Protein AF-A0A962SNE1-F1 (afdb_monomer)

Radius of gyration: 12.07 Å; Cα contacts (8 Å, |Δi|>4): 60; chains: 1; bounding box: 38×24×26 Å

Solvent-accessible surface area (backbone atoms only — not comparable to full-atom values): 3587 Å² total; per-residue (Å²): 135,87,62,87,66,49,70,67,46,54,52,42,51,55,48,36,48,63,74,31,69,87,40,56,35,85,98,72,68,46,62,33,47,59,52,33,54,50,48,20,50,51,33,48,75,72,68,44,51,58,68,55,26,39,45,34,39,47,67,89,54,136

Sequence (62 aa):
MRGLLTERFIEALGFATRLHDTQLRKGSGVPYFAHPLAVASLVLEAGGTEDEAIAALLHDGP

Structure (mmCIF, N/CA/C/O backbone):
data_AF-A0A962SNE1-F1
#
_entry.id   AF-A0A962SNE1-F1
#
loop_
_atom_site.group_PDB
_atom_site.id
_atom_site.type_symbol
_atom_site.label_atom_id
_atom_site.label_alt_id
_atom_site.label_comp_id
_atom_site.label_asym_id
_atom_site.label_entity_id
_atom_site.label_seq_id
_atom_site.pdbx_PDB_ins_code
_atom_site.Cartn_x
_atom_site.Cartn_y
_atom_site.Cartn_z
_atom_site.occupancy
_atom_site.B_iso_or_equiv
_atom_site.auth_seq_id
_atom_site.auth_comp_id
_atom_site.auth_asym_id
_atom_site.auth_atom_id
_atom_site.pdbx_PDB_model_num
ATOM 1 N N . MET A 1 1 ? 21.956 -3.050 -9.551 1.00 51.59 1 MET A N 1
ATOM 2 C CA . MET A 1 1 ? 20.672 -3.733 -9.825 1.00 51.59 1 MET A CA 1
ATOM 3 C C . MET A 1 1 ? 19.549 -2.785 -9.441 1.00 51.59 1 MET A C 1
ATOM 5 O O . MET A 1 1 ? 19.621 -2.237 -8.350 1.00 51.59 1 MET A O 1
ATOM 9 N N . ARG A 1 2 ? 18.572 -2.534 -10.321 1.00 71.25 2 ARG A N 1
ATOM 10 C CA . ARG A 1 2 ? 17.334 -1.831 -9.936 1.00 71.25 2 ARG A CA 1
ATOM 11 C C . ARG A 1 2 ? 16.445 -2.825 -9.184 1.00 71.25 2 ARG A C 1
ATOM 13 O O . ARG A 1 2 ? 16.313 -3.955 -9.644 1.00 71.25 2 ARG A O 1
ATOM 20 N N . GLY A 1 3 ? 15.907 -2.432 -8.031 1.00 80.69 3 GLY A N 1
ATOM 21 C CA . GLY A 1 3 ? 14.892 -3.219 -7.326 1.00 80.69 3 GLY A CA 1
ATOM 22 C C . GLY A 1 3 ? 13.588 -3.270 -8.125 1.00 80.69 3 GLY A C 1
ATOM 23 O O . GLY A 1 3 ? 13.328 -2.366 -8.916 1.00 80.69 3 GLY A O 1
ATOM 24 N N . LEU A 1 4 ? 12.794 -4.328 -7.931 1.00 89.56 4 LEU A N 1
ATOM 25 C CA . LEU A 1 4 ? 11.454 -4.455 -8.529 1.00 89.56 4 LEU A CA 1
ATOM 26 C C . LEU A 1 4 ? 10.479 -3.406 -7.973 1.00 89.56 4 LEU A C 1
ATOM 28 O O . LEU A 1 4 ? 9.612 -2.933 -8.695 1.00 89.56 4 LEU A O 1
ATOM 32 N N . LEU A 1 5 ? 10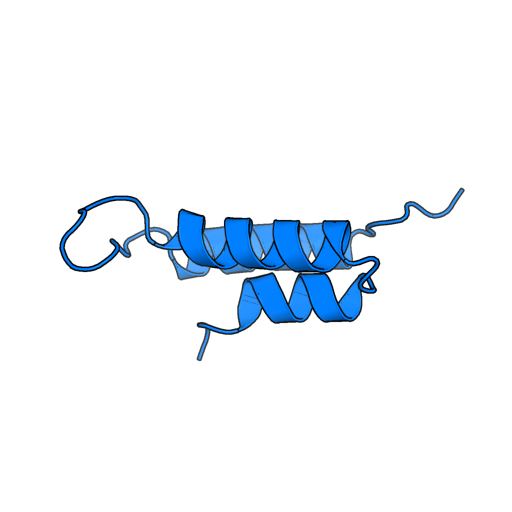.668 -3.030 -6.707 1.00 96.25 5 LEU A N 1
ATOM 33 C CA . LEU A 1 5 ? 10.031 -1.890 -6.058 1.00 96.25 5 LEU A CA 1
ATOM 34 C C . LEU A 1 5 ? 11.132 -0.884 -5.729 1.00 96.25 5 LEU A C 1
ATOM 36 O O . LEU A 1 5 ? 12.152 -1.242 -5.130 1.00 96.25 5 LEU A O 1
ATOM 40 N N . THR A 1 6 ? 10.962 0.344 -6.193 1.00 97.19 6 THR A N 1
ATOM 41 C CA . THR A 1 6 ? 11.929 1.431 -6.059 1.00 97.19 6 THR A CA 1
ATOM 42 C C . THR A 1 6 ? 11.578 2.326 -4.871 1.00 97.19 6 THR A C 1
ATOM 44 O O . THR A 1 6 ? 10.605 2.090 -4.154 1.00 97.19 6 THR A O 1
ATOM 47 N N . GLU A 1 7 ? 12.356 3.392 -4.672 1.00 97.38 7 GLU A N 1
ATOM 48 C CA . GLU A 1 7 ? 12.082 4.398 -3.640 1.00 97.38 7 GLU A CA 1
ATOM 49 C C . GLU A 1 7 ? 10.678 5.006 -3.775 1.00 97.38 7 GLU A C 1
ATOM 51 O O . GLU A 1 7 ? 10.035 5.294 -2.773 1.00 97.38 7 GLU A O 1
ATOM 56 N N . ARG A 1 8 ? 10.137 5.093 -4.999 1.00 97.88 8 ARG A N 1
ATOM 57 C CA . ARG A 1 8 ? 8.774 5.590 -5.243 1.00 97.88 8 ARG A CA 1
ATOM 58 C C . ARG A 1 8 ? 7.722 4.770 -4.501 1.00 97.88 8 ARG A C 1
ATOM 60 O O . ARG A 1 8 ? 6.783 5.329 -3.939 1.00 97.88 8 ARG A O 1
ATOM 67 N N . PHE A 1 9 ? 7.877 3.446 -4.487 1.00 98.25 9 PHE A N 1
ATOM 68 C CA . PHE A 1 9 ? 6.973 2.568 -3.754 1.00 98.25 9 PH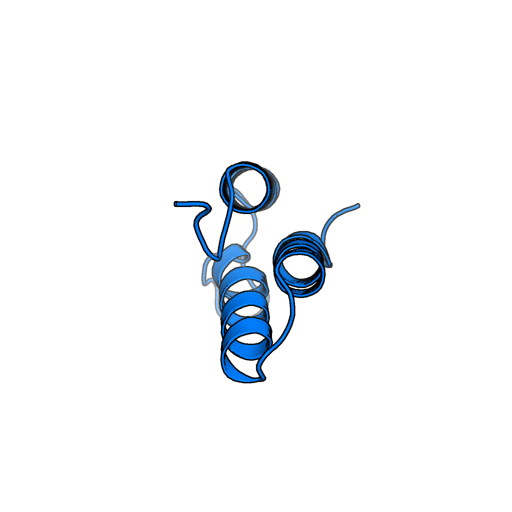E A CA 1
ATOM 69 C C . PHE A 1 9 ? 7.100 2.772 -2.238 1.00 98.25 9 PHE A C 1
ATOM 71 O O . PHE A 1 9 ? 6.092 2.816 -1.537 1.00 98.25 9 PHE A O 1
ATOM 78 N N . ILE A 1 10 ? 8.324 2.944 -1.730 1.00 98.19 10 ILE A N 1
ATOM 79 C CA . ILE A 1 10 ? 8.590 3.191 -0.303 1.00 98.19 10 ILE A CA 1
ATOM 80 C C . ILE A 1 10 ? 7.979 4.530 0.135 1.00 98.19 10 ILE A C 1
ATOM 82 O O . ILE A 1 10 ? 7.314 4.604 1.172 1.00 98.19 10 ILE A O 1
ATOM 86 N N . GLU A 1 11 ? 8.145 5.575 -0.673 1.00 98.44 11 GLU A N 1
ATOM 87 C CA . GLU A 1 11 ? 7.545 6.891 -0.452 1.00 98.44 11 GLU A CA 1
ATOM 88 C C . GLU A 1 11 ? 6.014 6.814 -0.429 1.00 98.44 11 GLU A C 1
ATOM 90 O O . GLU A 1 11 ? 5.393 7.335 0.503 1.00 98.44 11 GLU A O 1
ATOM 95 N N . ALA A 1 12 ? 5.407 6.116 -1.397 1.00 98.44 12 ALA A N 1
ATOM 96 C CA . ALA A 1 12 ? 3.962 5.905 -1.458 1.00 98.44 12 ALA A CA 1
ATOM 97 C C . ALA A 1 12 ? 3.443 5.128 -0.240 1.00 98.44 12 ALA A C 1
ATOM 99 O O . ALA A 1 12 ? 2.450 5.527 0.368 1.00 98.44 12 ALA A O 1
ATOM 100 N N . LEU A 1 13 ? 4.144 4.068 0.170 1.00 98.31 13 LEU A N 1
ATOM 101 C CA . LEU A 1 13 ? 3.814 3.278 1.357 1.00 98.31 13 LEU A CA 1
ATOM 102 C C . LEU A 1 13 ? 3.845 4.140 2.623 1.00 98.31 13 LEU A C 1
ATOM 104 O O . LEU A 1 13 ? 2.900 4.130 3.416 1.00 98.31 13 LEU A O 1
ATOM 108 N N . GLY A 1 14 ? 4.915 4.916 2.808 1.00 98.38 14 GLY A N 1
ATOM 109 C CA . GLY A 1 14 ? 5.058 5.817 3.946 1.00 98.38 14 GLY A CA 1
ATOM 110 C C . GLY A 1 14 ? 4.011 6.932 3.947 1.00 98.38 14 GLY A C 1
ATOM 111 O O . GLY A 1 14 ? 3.487 7.281 5.005 1.00 98.38 14 GLY A O 1
ATOM 112 N N . PHE A 1 15 ? 3.680 7.480 2.777 1.00 98.4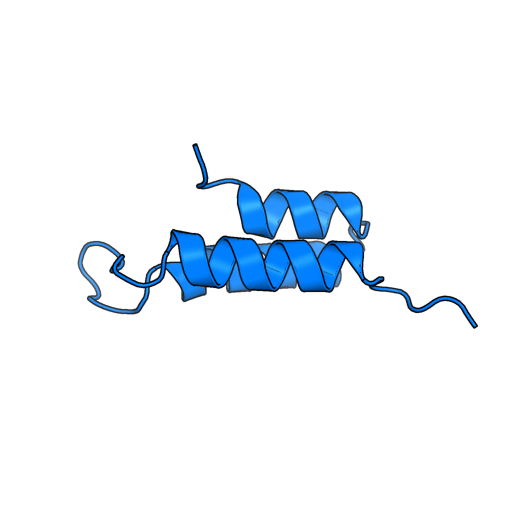4 15 PHE A N 1
ATOM 113 C CA . PHE A 1 15 ? 2.625 8.477 2.628 1.00 98.44 15 PHE A CA 1
ATOM 114 C C . PHE A 1 15 ? 1.249 7.901 2.978 1.00 98.44 15 PHE A C 1
ATOM 116 O O . PHE A 1 15 ? 0.585 8.455 3.850 1.00 98.44 15 PHE A O 1
ATOM 123 N N . ALA A 1 16 ? 0.860 6.767 2.387 1.00 98.31 16 ALA A N 1
ATOM 124 C CA . ALA A 1 16 ? -0.411 6.096 2.665 1.00 98.31 16 ALA A CA 1
ATOM 125 C C . ALA A 1 16 ? -0.550 5.717 4.150 1.00 98.31 16 ALA A C 1
ATOM 127 O O . ALA A 1 16 ? -1.604 5.917 4.751 1.00 98.31 16 ALA A O 1
ATOM 128 N N . THR A 1 17 ? 0.535 5.241 4.774 1.00 98.12 17 THR A N 1
ATOM 129 C CA . THR A 1 17 ? 0.557 4.924 6.212 1.00 98.12 17 THR A CA 1
ATOM 130 C C . THR A 1 17 ? 0.235 6.157 7.058 1.00 98.12 17 THR A C 1
ATOM 132 O O . THR A 1 17 ? -0.590 6.080 7.964 1.00 98.12 17 THR A O 1
ATOM 135 N N . ARG A 1 18 ? 0.865 7.304 6.759 1.00 98.19 18 ARG A N 1
ATOM 136 C CA . ARG A 1 18 ? 0.616 8.571 7.470 1.00 98.19 18 ARG A CA 1
ATOM 137 C C . ARG A 1 18 ? -0.778 9.126 7.190 1.00 98.19 18 ARG A C 1
ATOM 139 O O . ARG A 1 18 ? -1.407 9.652 8.096 1.00 98.19 18 ARG A O 1
ATOM 146 N N . LEU A 1 19 ? -1.263 9.002 5.956 1.00 97.75 19 LEU A N 1
ATOM 147 C CA . LEU A 1 19 ? -2.576 9.500 5.548 1.00 97.75 19 LEU A CA 1
ATOM 148 C C . LEU A 1 19 ? -3.725 8.824 6.314 1.00 97.75 19 LEU A C 1
ATOM 150 O O . LEU A 1 19 ? -4.727 9.467 6.622 1.00 97.75 19 LEU A O 1
ATOM 154 N N . HIS A 1 20 ? -3.574 7.538 6.632 1.00 97.31 20 HIS A N 1
ATOM 155 C CA . HIS A 1 20 ? -4.600 6.734 7.296 1.00 97.31 20 HIS A CA 1
ATOM 156 C C . HIS A 1 20 ? -4.286 6.430 8.776 1.00 97.31 20 HIS A C 1
ATOM 158 O O . HIS A 1 20 ? -4.903 5.528 9.345 1.00 97.31 20 HIS A O 1
ATOM 164 N N . ASP A 1 21 ? -3.359 7.158 9.412 1.00 97.00 21 ASP A N 1
ATOM 165 C CA . ASP A 1 21 ? -2.820 6.850 10.754 1.00 97.00 21 ASP A CA 1
ATOM 166 C C . ASP A 1 21 ? -3.872 6.809 11.881 1.00 97.00 21 ASP A C 1
ATOM 168 O O . ASP A 1 21 ? -3.745 6.070 12.857 1.00 97.00 21 ASP A O 1
ATOM 172 N N . THR A 1 22 ? -4.937 7.581 11.714 1.00 97.00 22 THR A N 1
ATOM 173 C CA . THR A 1 22 ? -6.024 7.807 12.669 1.00 97.00 22 THR A CA 1
ATOM 174 C C . THR A 1 22 ? -7.337 7.197 12.186 1.00 97.00 22 THR A C 1
ATOM 176 O O . THR A 1 22 ? -8.368 7.306 12.854 1.00 97.00 22 THR A O 1
ATOM 179 N N . GLN A 1 23 ? -7.324 6.534 11.026 1.00 97.62 23 GLN A N 1
ATOM 180 C CA . GLN A 1 23 ? -8.511 5.953 10.418 1.00 97.62 23 GLN A CA 1
ATOM 181 C C . GLN A 1 23 ? -8.693 4.490 10.819 1.00 97.62 23 GLN A C 1
ATOM 183 O O . GLN A 1 23 ? -7.771 3.675 10.765 1.00 97.62 23 GLN A O 1
ATOM 188 N N . LEU A 1 24 ? -9.934 4.133 11.145 1.00 97.56 24 LEU A N 1
ATOM 189 C CA . LEU A 1 24 ? -10.350 2.759 11.409 1.00 97.56 24 LEU A CA 1
ATOM 190 C C . LEU A 1 24 ? -11.354 2.295 10.358 1.00 97.56 24 LEU A C 1
ATOM 192 O O . LEU A 1 24 ? -12.198 3.060 9.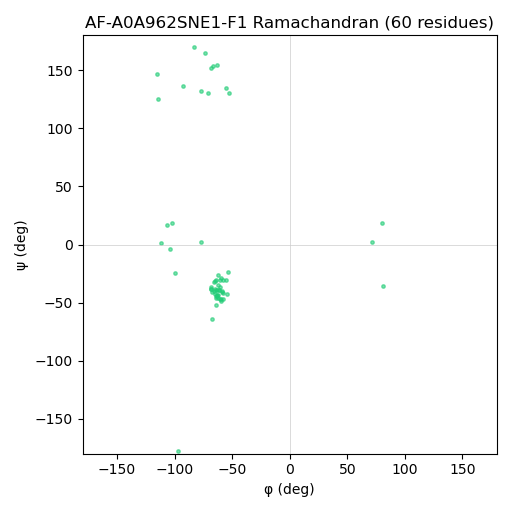882 1.00 97.56 24 LEU A O 1
ATOM 196 N N . ARG A 1 25 ? -11.312 1.004 10.028 1.00 95.25 25 ARG A N 1
ATOM 197 C CA . ARG A 1 25 ? -12.296 0.383 9.143 1.00 95.25 25 ARG A CA 1
ATO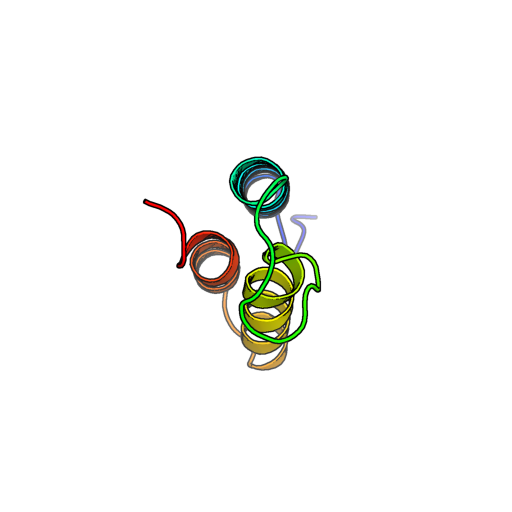M 198 C C . ARG A 1 25 ? -13.648 0.275 9.846 1.00 95.25 25 ARG A C 1
ATOM 200 O O . ARG A 1 25 ? -13.750 -0.250 10.960 1.00 95.25 25 ARG A O 1
ATOM 207 N N . LYS A 1 26 ? -14.700 0.735 9.162 1.00 92.38 26 LYS A N 1
ATOM 208 C CA . LYS A 1 26 ? -16.086 0.684 9.649 1.00 92.38 26 LYS A CA 1
ATOM 209 C C . LYS A 1 26 ? -16.478 -0.754 10.014 1.00 92.38 26 LYS A C 1
ATOM 211 O O . LYS A 1 26 ? -16.199 -1.684 9.265 1.00 92.38 26 LYS A O 1
ATOM 216 N N . GLY A 1 27 ? -17.123 -0.931 11.166 1.00 93.31 27 GLY A N 1
ATOM 217 C CA . GLY A 1 27 ? -17.644 -2.220 11.640 1.00 93.31 27 GLY A CA 1
ATOM 218 C C . GLY A 1 27 ? -16.621 -3.145 12.309 1.00 93.31 27 GLY A C 1
ATOM 219 O O . GLY A 1 27 ? -16.974 -3.807 13.276 1.00 93.31 27 GLY A O 1
ATOM 220 N N . SER A 1 28 ? -15.364 -3.173 11.854 1.00 93.50 28 SER A N 1
ATOM 221 C CA . SER A 1 28 ? -14.329 -4.063 12.414 1.00 93.50 28 SER A CA 1
ATOM 222 C C . SER A 1 28 ? -13.377 -3.399 13.412 1.00 93.50 28 SER A C 1
ATOM 224 O O . SER A 1 28 ? -12.758 -4.100 14.204 1.00 93.50 28 SER A O 1
ATOM 226 N N . GLY A 1 29 ? -13.189 -2.075 13.345 1.00 93.44 29 GLY A N 1
ATOM 227 C CA . GLY A 1 29 ? -12.265 -1.350 14.232 1.00 93.44 29 GLY A CA 1
ATOM 228 C C . GLY A 1 29 ? -10.770 -1.588 13.970 1.00 93.44 29 GLY A C 1
ATOM 229 O O . GLY A 1 29 ? -9.941 -1.028 14.675 1.00 93.44 29 GLY A O 1
ATOM 230 N N . VAL A 1 30 ? -10.405 -2.385 12.960 1.00 96.81 30 VAL A N 1
ATOM 231 C CA . VAL A 1 30 ? -9.006 -2.548 12.528 1.00 96.81 30 VAL A CA 1
ATOM 232 C C . VAL A 1 30 ? -8.473 -1.260 11.881 1.00 96.81 30 VAL A C 1
ATOM 234 O O . VAL A 1 30 ? -9.271 -0.529 11.280 1.00 96.81 30 VAL A O 1
ATOM 237 N N . PRO A 1 31 ? -7.155 -0.985 11.939 1.00 97.44 31 PRO A N 1
ATOM 238 C CA . PRO A 1 31 ? -6.552 0.149 11.239 1.00 97.44 31 PRO A CA 1
ATOM 239 C C . PRO A 1 31 ? -6.913 0.150 9.752 1.00 97.44 31 PRO A C 1
ATOM 241 O O . PRO A 1 31 ? -6.774 -0.876 9.082 1.00 97.44 31 PRO A O 1
ATOM 244 N N . TYR A 1 32 ? -7.372 1.290 9.227 1.00 97.56 32 TYR A N 1
ATOM 245 C CA . TYR A 1 32 ? -7.839 1.381 7.840 1.00 97.56 32 TYR A CA 1
ATOM 246 C C . TYR A 1 32 ? -6.735 1.029 6.846 1.00 97.56 32 TYR A C 1
ATOM 248 O O . TYR A 1 32 ? -7.007 0.332 5.877 1.00 97.56 32 TYR A O 1
ATOM 256 N N . PHE A 1 33 ? -5.488 1.417 7.135 1.00 97.88 33 PHE A N 1
ATOM 257 C CA . PHE A 1 33 ? -4.315 1.147 6.297 1.00 97.88 33 PHE A CA 1
ATOM 258 C C . PHE A 1 33 ? -4.119 -0.340 5.935 1.00 97.88 33 PHE A C 1
ATOM 260 O O . PHE A 1 33 ? -3.548 -0.648 4.890 1.00 97.88 33 PHE A O 1
ATOM 267 N N . ALA A 1 34 ? -4.655 -1.272 6.733 1.00 97.56 34 ALA A N 1
ATOM 268 C CA . ALA A 1 34 ? -4.656 -2.692 6.384 1.00 97.56 34 ALA A CA 1
ATOM 269 C C . ALA A 1 34 ? -5.363 -2.980 5.041 1.00 97.56 34 ALA A C 1
ATOM 271 O O . ALA A 1 34 ? -4.985 -3.919 4.347 1.00 97.56 34 ALA A O 1
ATOM 272 N N . HIS A 1 35 ? -6.366 -2.178 4.663 1.00 97.44 35 HIS A N 1
ATOM 273 C CA . HIS A 1 35 ? -7.080 -2.288 3.387 1.00 97.44 35 HIS A CA 1
ATOM 274 C C . HIS A 1 35 ? -6.197 -1.944 2.172 1.00 97.44 35 HIS A C 1
ATOM 276 O O . HIS A 1 35 ? -5.924 -2.862 1.400 1.00 97.44 35 HIS A O 1
ATOM 282 N N . PRO A 1 36 ? -5.688 -0.706 1.986 1.00 98.12 36 PRO A N 1
ATOM 283 C CA . PRO A 1 36 ? -4.843 -0.384 0.83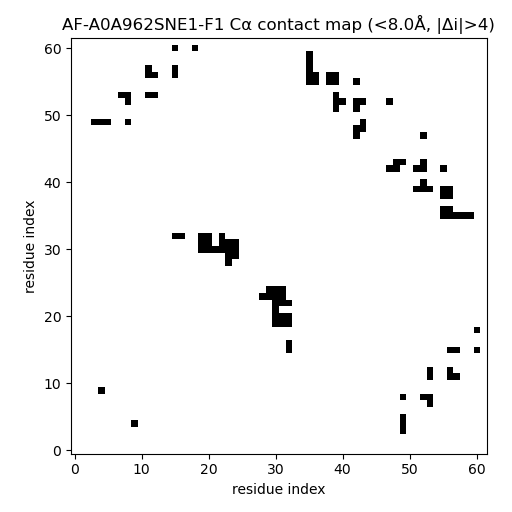4 1.00 98.12 36 PRO A CA 1
ATOM 284 C C . PRO A 1 36 ? -3.556 -1.222 0.789 1.00 98.12 36 PRO A C 1
ATOM 286 O O . PRO A 1 36 ? -3.104 -1.577 -0.299 1.00 98.12 36 PRO A O 1
ATOM 289 N N . LEU A 1 37 ? -3.007 -1.631 1.944 1.00 98.38 37 LEU A N 1
ATOM 290 C CA . LEU A 1 37 ? -1.876 -2.564 1.991 1.00 98.38 37 LEU A CA 1
ATOM 291 C C . LEU A 1 37 ? -2.232 -3.941 1.401 1.00 98.38 37 LEU A C 1
ATOM 293 O O . LEU A 1 37 ? -1.460 -4.496 0.620 1.00 98.38 37 LEU A O 1
ATOM 297 N N . ALA A 1 38 ? -3.408 -4.482 1.733 1.00 98.44 38 ALA A N 1
ATOM 298 C CA . ALA A 1 38 ? -3.887 -5.741 1.166 1.00 98.44 38 ALA A CA 1
ATOM 299 C C . ALA A 1 38 ? -4.170 -5.626 -0.342 1.00 98.44 38 ALA A C 1
ATOM 301 O O . ALA A 1 38 ? -3.818 -6.529 -1.098 1.00 98.44 38 ALA A O 1
ATOM 302 N N . VAL A 1 39 ? -4.752 -4.512 -0.799 1.00 98.69 39 VAL A N 1
ATOM 303 C CA . VAL A 1 39 ? -5.000 -4.274 -2.233 1.00 98.69 39 VAL A CA 1
ATOM 304 C C . VAL A 1 39 ? -3.681 -4.211 -3.012 1.00 98.69 39 VAL A C 1
ATOM 306 O O . VAL A 1 39 ? -3.560 -4.864 -4.047 1.00 98.69 39 VAL A O 1
ATOM 309 N N . ALA A 1 40 ? -2.666 -3.507 -2.500 1.00 98.69 40 ALA A N 1
ATOM 310 C CA . ALA A 1 40 ? -1.344 -3.457 -3.127 1.00 98.69 40 ALA A CA 1
ATOM 311 C C . ALA A 1 40 ? -0.682 -4.843 -3.212 1.00 98.69 40 ALA A C 1
ATOM 313 O O . ALA A 1 40 ? -0.091 -5.175 -4.240 1.00 98.69 40 ALA A O 1
ATOM 314 N N . SER A 1 41 ? -0.833 -5.678 -2.175 1.00 98.69 41 SER A N 1
ATOM 315 C CA . SER A 1 41 ? -0.370 -7.073 -2.206 1.00 98.69 41 SER A CA 1
ATOM 316 C C . SER A 1 41 ? -1.015 -7.861 -3.348 1.00 98.69 41 SER A C 1
ATOM 318 O O . SER A 1 41 ? -0.309 -8.529 -4.097 1.00 98.69 41 SER A O 1
ATOM 320 N N . LEU A 1 42 ? -2.338 -7.750 -3.518 1.00 98.81 42 LEU A N 1
ATOM 321 C CA . LEU A 1 42 ? -3.066 -8.451 -4.582 1.00 98.81 42 LEU A CA 1
ATOM 322 C C . LEU A 1 42 ? -2.622 -8.011 -5.981 1.00 98.81 42 LEU A C 1
ATOM 324 O O . LEU A 1 42 ? -2.497 -8.846 -6.872 1.00 98.81 42 LEU A O 1
ATOM 328 N N . VAL A 1 43 ? -2.361 -6.715 -6.180 1.00 98.69 43 VAL A N 1
ATOM 329 C CA . VAL A 1 43 ? -1.856 -6.199 -7.462 1.00 98.69 43 VAL A CA 1
ATOM 330 C C . VAL A 1 43 ? -0.495 -6.805 -7.798 1.00 98.69 43 VAL A C 1
ATOM 332 O O . VAL A 1 43 ? -0.297 -7.277 -8.915 1.00 98.69 43 VAL A O 1
ATOM 335 N N . LEU A 1 44 ? 0.425 -6.848 -6.832 1.00 98.50 44 LEU A N 1
ATOM 336 C CA . LEU A 1 44 ? 1.751 -7.435 -7.035 1.00 98.50 44 LEU A CA 1
ATOM 337 C C . LEU A 1 44 ? 1.675 -8.943 -7.312 1.00 98.50 44 LEU A C 1
ATOM 339 O O . LEU A 1 44 ? 2.347 -9.434 -8.218 1.00 98.50 44 LEU A 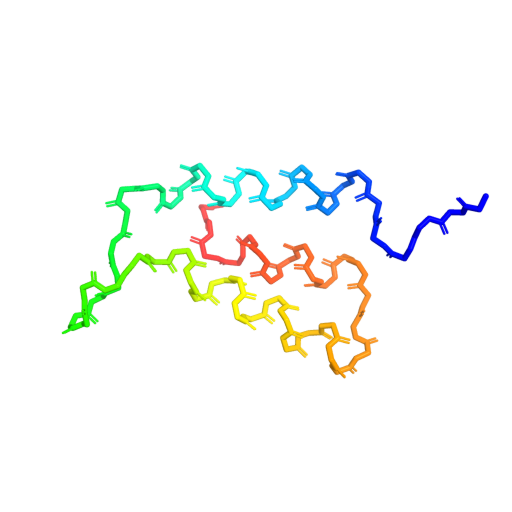O 1
ATOM 343 N N . GLU A 1 45 ? 0.830 -9.677 -6.583 1.00 98.50 45 GLU A N 1
ATOM 344 C CA . GLU A 1 45 ? 0.610 -11.113 -6.811 1.00 98.50 45 GLU A CA 1
ATOM 345 C C . GLU A 1 45 ? -0.018 -11.408 -8.179 1.00 98.50 45 GLU A C 1
ATOM 347 O O . GLU A 1 45 ? 0.280 -12.434 -8.790 1.00 98.50 45 GLU A O 1
ATOM 352 N N . ALA A 1 46 ? -0.834 -10.490 -8.699 1.00 98.50 46 ALA A N 1
ATOM 353 C CA . ALA A 1 46 ? -1.410 -10.577 -10.037 1.00 98.50 46 ALA A CA 1
ATOM 354 C C . ALA A 1 46 ? -0.419 -10.218 -11.166 1.00 98.50 46 ALA A C 1
ATOM 356 O O . ALA A 1 46 ? -0.802 -10.230 -12.336 1.00 98.50 46 ALA A O 1
ATOM 357 N N . GLY A 1 47 ? 0.844 -9.913 -10.845 1.00 97.62 47 GLY A N 1
ATOM 358 C CA . GLY A 1 47 ? 1.859 -9.502 -11.819 1.00 97.62 47 GLY A CA 1
ATOM 359 C C . GLY A 1 47 ? 1.767 -8.031 -12.228 1.00 97.62 47 GLY A C 1
ATOM 360 O O . GLY A 1 47 ? 2.311 -7.654 -13.266 1.00 97.62 47 GLY A O 1
ATOM 361 N N . GLY A 1 48 ? 1.078 -7.214 -11.431 1.00 98.06 48 GLY A N 1
ATOM 362 C CA . GLY A 1 48 ? 0.980 -5.777 -11.634 1.00 98.06 48 GLY A CA 1
ATOM 363 C C . GLY A 1 48 ? 2.328 -5.068 -11.514 1.00 98.06 48 GLY A C 1
ATOM 364 O O . GLY A 1 48 ? 3.273 -5.522 -10.862 1.00 98.06 48 GLY A O 1
ATOM 365 N N . THR A 1 49 ? 2.406 -3.925 -12.173 1.00 97.94 49 THR A N 1
ATOM 366 C CA . THR A 1 49 ? 3.562 -3.033 -12.189 1.00 97.94 49 THR A CA 1
ATOM 367 C C . THR A 1 49 ? 3.720 -2.279 -10.868 1.00 97.94 49 THR A C 1
ATOM 369 O O . THR A 1 49 ? 2.792 -2.169 -10.066 1.00 97.94 49 THR A O 1
ATOM 372 N N . GLU A 1 50 ? 4.902 -1.692 -10.655 1.00 98.06 50 GLU A N 1
ATOM 373 C CA . GLU A 1 50 ? 5.137 -0.779 -9.531 1.00 98.06 50 GLU A CA 1
ATOM 374 C C . GLU A 1 50 ? 4.110 0.365 -9.504 1.00 98.06 50 GLU A C 1
ATOM 376 O O . GLU A 1 50 ? 3.591 0.689 -8.440 1.00 98.06 50 GLU A O 1
ATOM 381 N N . ASP A 1 51 ? 3.789 0.954 -10.660 1.00 98.44 51 ASP A N 1
ATOM 382 C CA . ASP A 1 51 ? 2.841 2.069 -10.743 1.00 98.44 51 ASP A CA 1
ATOM 383 C C . ASP A 1 51 ? 1.423 1.643 -10.336 1.00 98.44 51 ASP A C 1
ATOM 385 O O . ASP A 1 51 ? 0.740 2.381 -9.628 1.00 98.44 51 ASP A O 1
ATOM 389 N N . GLU A 1 52 ? 0.991 0.437 -10.711 1.00 98.62 52 GLU A N 1
ATOM 390 C CA . GLU A 1 52 ? -0.302 -0.114 -10.289 1.00 98.62 52 GLU A CA 1
ATOM 391 C C . GLU A 1 52 ? -0.322 -0.424 -8.789 1.00 98.62 52 GLU A C 1
ATOM 393 O O . GLU A 1 52 ? -1.319 -0.166 -8.114 1.00 98.62 52 GLU A O 1
ATOM 398 N N . ALA A 1 53 ? 0.784 -0.926 -8.235 1.00 98.69 53 ALA A N 1
ATOM 399 C CA . ALA A 1 53 ? 0.898 -1.176 -6.802 1.00 98.69 53 ALA A CA 1
ATOM 400 C C . ALA A 1 53 ? 0.925 0.135 -5.989 1.00 98.69 53 ALA A C 1
ATOM 402 O O . ALA A 1 53 ? 0.318 0.214 -4.920 1.00 98.69 53 ALA A O 1
ATOM 403 N N . ILE A 1 54 ? 1.563 1.189 -6.510 1.00 98.62 54 ILE A N 1
ATOM 404 C CA . ILE A 1 54 ? 1.502 2.546 -5.945 1.00 98.62 54 ILE A CA 1
ATOM 405 C C . ILE A 1 54 ? 0.072 3.087 -6.020 1.00 98.62 54 ILE A C 1
ATOM 407 O O . ILE A 1 54 ? -0.437 3.597 -5.024 1.00 98.62 54 ILE A O 1
ATOM 411 N N . ALA A 1 55 ? -0.604 2.946 -7.164 1.00 98.56 55 ALA A N 1
ATOM 412 C CA . ALA A 1 55 ? -1.995 3.365 -7.310 1.00 98.56 55 ALA A CA 1
ATOM 413 C C . ALA A 1 55 ? -2.901 2.645 -6.299 1.00 98.56 55 ALA A C 1
ATOM 415 O O . ALA A 1 55 ? -3.730 3.283 -5.658 1.00 98.56 55 ALA A O 1
ATOM 416 N N . ALA A 1 56 ? -2.688 1.346 -6.077 1.00 98.69 56 ALA A N 1
ATOM 417 C CA . ALA A 1 56 ? -3.395 0.577 -5.060 1.00 98.69 56 ALA A CA 1
ATOM 418 C C . ALA A 1 56 ? -3.153 1.087 -3.629 1.00 98.69 56 ALA A C 1
ATOM 420 O O . ALA A 1 56 ? -4.096 1.144 -2.842 1.00 98.69 56 ALA A O 1
ATOM 421 N N . LEU A 1 57 ? -1.933 1.504 -3.279 1.00 98.56 57 LEU A N 1
ATOM 422 C CA . LEU A 1 57 ? -1.658 2.103 -1.965 1.00 98.56 57 LEU A CA 1
ATOM 423 C C . LEU A 1 57 ? -2.382 3.440 -1.757 1.00 98.56 57 LEU A C 1
ATOM 425 O O . LEU A 1 57 ? -2.729 3.771 -0.626 1.00 98.56 57 LEU A O 1
ATOM 429 N N . LEU A 1 58 ? -2.594 4.202 -2.832 1.00 98.31 58 LEU A N 1
ATOM 430 C CA . LEU A 1 58 ? -3.091 5.580 -2.786 1.00 98.31 58 LEU A CA 1
ATOM 431 C C . LEU A 1 58 ? -4.570 5.729 -3.179 1.00 98.31 58 LEU A C 1
ATOM 433 O O . LEU A 1 58 ? -5.093 6.836 -3.105 1.00 98.31 58 LEU A O 1
ATOM 437 N N . HIS A 1 59 ? -5.247 4.651 -3.591 1.00 98.06 59 HIS A N 1
ATOM 438 C CA . HIS A 1 59 ? -6.574 4.720 -4.227 1.00 98.06 59 HIS A CA 1
ATOM 439 C C . HIS A 1 59 ? -7.687 5.312 -3.353 1.00 98.06 59 HIS A C 1
ATOM 441 O O . HIS A 1 59 ? -8.655 5.843 -3.889 1.00 98.06 59 HIS A O 1
ATOM 447 N N . ASP A 1 60 ? -7.543 5.215 -2.031 1.00 95.56 60 ASP A N 1
ATOM 448 C CA . ASP A 1 60 ? -8.482 5.760 -1.044 1.00 95.56 60 ASP A CA 1
ATOM 449 C C . ASP A 1 60 ? -7.969 7.070 -0.410 1.00 95.56 60 ASP A C 1
ATOM 451 O O . ASP A 1 60 ? -8.415 7.476 0.669 1.00 95.56 60 ASP A O 1
ATOM 455 N N . GLY A 1 61 ? -7.008 7.727 -1.063 1.00 84.50 61 GLY A N 1
ATOM 456 C CA . GLY A 1 61 ? -6.592 9.090 -0.752 1.00 84.50 61 GLY A CA 1
ATOM 457 C C . GLY A 1 61 ? -7.491 10.157 -1.399 1.00 84.50 61 GLY A C 1
ATOM 458 O O . GLY A 1 61 ? -8.362 9.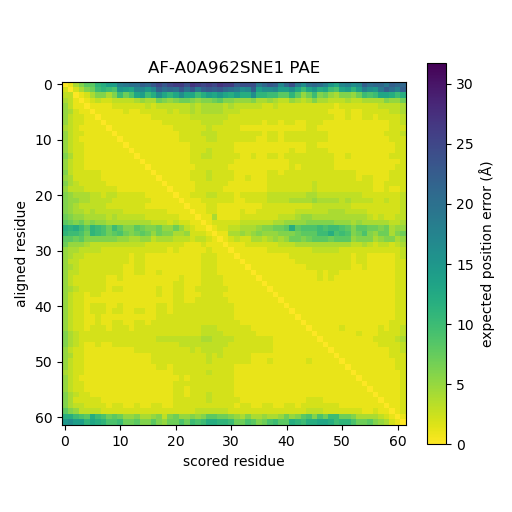824 -2.202 1.00 84.50 61 GLY A O 1
ATOM 459 N N . PRO A 1 62 ? -7.320 11.436 -1.015 1.00 70.75 62 PRO A N 1
ATOM 460 C CA . PRO A 1 62 ? -8.032 12.564 -1.621 1.00 70.75 62 PRO A CA 1
ATOM 461 C C . PRO A 1 62 ? -7.675 12.796 -3.096 1.00 70.75 62 PRO A C 1
ATOM 463 O O . PRO A 1 62 ? -6.553 12.422 -3.510 1.00 70.75 62 PRO A O 1
#

Secondary structure (DSSP, 8-state):
---SS-HHHHHHHHHHHHHTTT-B-TTT-SBTTHHHHHHHHHHHHTT--HHHHHHHHHTT--

Foldseek 3Di:
DADQAHVLLVVLLVVLCVQQVPPADPPPRHRPQVQLQVQLVVCVVVVHGNVVSSCSSCVPPD

Nearest PDB structures (foldseek):
  7qoe-assembly1_A-2  TM=9.686E-01  e=8.554E-05  Leptospira levettii
  7qod-assembly1_B  TM=8.918E-01  e=3.203E-03  Corynebacterium glutamicum ATCC 13032
  7qoc-assembly1_B  TM=8.937E-01  e=1.277E-02  Corynebacterium glutamicum ATCC 13032
  5iqr-assembly1_8  TM=9.080E-01  e=3.440E-01  Escherichia coli K-12
  3bm2-assembly1_B  TM=4.224E-01 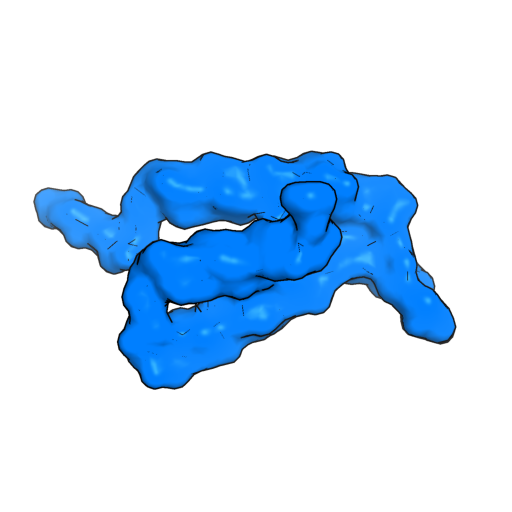 e=1.785E+00  Escherichia coli K-12

Mean predicted aligned error: 2.79 Å

pLDDT: mean 95.4, std 7.9, range [51.59, 98.81]